Protein AF-W2X205-F1 (afdb_monomer_lite)

Radius of gyration: 30.43 Å; chains: 1; bounding box: 50×23×105 Å

Sequence (111 aa):
MQKIRSNQAQDGATRQNKSESSSKYERLKDATFPRAIMVLPHVLSLINTMLMSPEEAAIEAARTGQSRWLRDIIHRFEGCGIKEAFLIAAGSGQVVVVADLYTYIDPICEG

Secondary structure (DSSP, 8-state):
-----------------------SS---TTPPPPHHHHTHHHHHHHHHHHH--HHHHHHHHHHHT-HHHHHHHHHHTTTTTHHHHHHHHHHTT-HHHHHHHHHHHGGGS--

Structure (mmCIF, N/CA/C/O backbone):
data_AF-W2X205-F1
#
_entry.id   AF-W2X205-F1
#
loop_
_atom_site.group_PDB
_atom_site.id
_atom_site.type_symbol
_atom_site.label_atom_id
_atom_site.label_alt_id
_atom_site.label_comp_id
_atom_site.label_asym_id
_atom_site.label_entity_id
_atom_site.label_seq_id
_atom_site.pdbx_PDB_ins_code
_atom_site.Cartn_x
_atom_site.Cartn_y
_atom_site.Cartn_z
_atom_site.occupancy
_atom_site.B_iso_or_equiv
_atom_site.auth_seq_id
_atom_site.auth_comp_id
_atom_site.auth_asym_id
_atom_site.auth_atom_id
_atom_site.pdbx_PDB_model_num
ATOM 1 N N . MET A 1 1 ? 30.035 8.896 84.132 1.00 42.09 1 MET A N 1
ATOM 2 C CA . MET A 1 1 ? 30.595 8.869 82.764 1.00 42.09 1 MET A CA 1
ATOM 3 C C . MET A 1 1 ? 29.457 9.057 81.774 1.00 42.09 1 MET A C 1
ATOM 5 O O . MET A 1 1 ? 28.550 8.239 81.743 1.00 42.09 1 MET A O 1
ATOM 9 N N . GLN A 1 2 ? 29.468 10.178 81.051 1.00 44.28 2 GLN A N 1
ATOM 10 C CA . GLN A 1 2 ? 28.563 10.477 79.937 1.00 44.28 2 GLN A CA 1
ATOM 11 C C . GLN A 1 2 ? 28.893 9.594 78.726 1.00 44.28 2 GLN A C 1
ATOM 13 O O . GLN A 1 2 ? 30.067 9.341 78.456 1.00 44.28 2 GLN A O 1
ATOM 18 N N . LYS A 1 3 ? 27.880 9.229 77.934 1.00 47.34 3 LYS A N 1
ATOM 19 C CA . LYS A 1 3 ? 28.068 8.939 76.509 1.00 47.34 3 LYS A CA 1
ATOM 20 C C . LYS A 1 3 ? 26.919 9.571 75.722 1.00 47.34 3 LYS A C 1
ATOM 22 O O . LYS A 1 3 ? 25.754 9.277 75.955 1.00 47.34 3 LYS A O 1
ATOM 27 N N . ILE A 1 4 ? 27.297 10.510 74.863 1.00 49.28 4 ILE A N 1
ATOM 28 C CA . ILE A 1 4 ? 26.464 11.295 73.948 1.00 49.28 4 ILE A CA 1
ATOM 29 C C . ILE A 1 4 ? 26.621 10.686 72.545 1.00 49.28 4 ILE A C 1
ATOM 31 O O . ILE A 1 4 ? 27.691 10.148 72.250 1.00 49.28 4 ILE A O 1
ATOM 35 N N . ARG A 1 5 ? 25.616 10.937 71.690 1.00 39.56 5 ARG A N 1
ATOM 36 C CA . ARG A 1 5 ? 25.576 10.903 70.205 1.00 39.56 5 ARG A CA 1
ATOM 37 C C . ARG A 1 5 ? 24.939 9.647 69.612 1.00 39.56 5 ARG A C 1
ATOM 39 O O . ARG A 1 5 ? 25.206 8.557 70.087 1.00 39.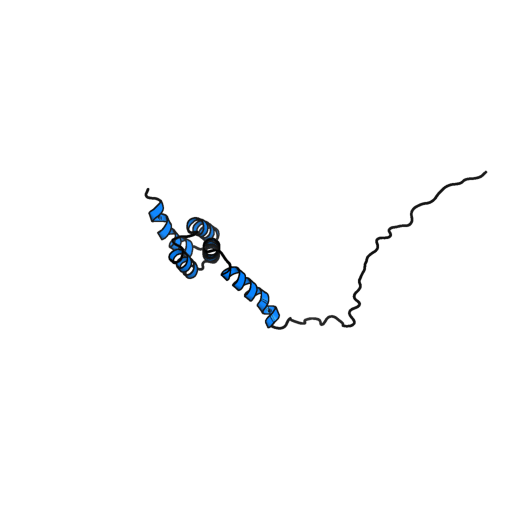56 5 ARG A O 1
ATOM 46 N N . SER A 1 6 ? 24.176 9.693 68.524 1.00 40.59 6 SER A N 1
ATOM 47 C CA . SER A 1 6 ? 23.508 10.751 67.751 1.00 40.59 6 SER A CA 1
ATOM 48 C C . SER A 1 6 ? 22.630 10.031 66.710 1.00 40.59 6 SER A C 1
ATOM 50 O O . SER A 1 6 ? 22.959 8.929 66.290 1.00 40.59 6 SER A O 1
ATOM 52 N N . ASN A 1 7 ? 21.549 10.704 66.330 1.00 37.03 7 ASN A N 1
ATOM 53 C CA . ASN A 1 7 ? 20.561 10.521 65.258 1.00 37.03 7 ASN A CA 1
ATOM 54 C C . ASN A 1 7 ? 20.877 9.701 63.979 1.00 37.03 7 ASN A C 1
ATOM 56 O O . ASN A 1 7 ? 22.012 9.632 63.523 1.00 37.03 7 ASN A O 1
ATOM 60 N N . GLN A 1 8 ? 19.750 9.383 63.311 1.00 44.62 8 GLN A N 1
ATOM 61 C CA . GLN A 1 8 ? 19.492 9.094 61.881 1.00 44.62 8 GLN A CA 1
ATOM 62 C C . GLN A 1 8 ? 19.415 7.600 61.515 1.00 44.62 8 GLN A C 1
ATOM 64 O O . GLN A 1 8 ? 20.194 6.802 62.006 1.00 44.62 8 GLN A O 1
ATOM 69 N N . ALA A 1 9 ? 18.481 7.133 60.683 1.00 37.66 9 ALA A N 1
ATOM 70 C CA . ALA A 1 9 ? 17.630 7.818 59.714 1.00 37.66 9 ALA A CA 1
ATOM 71 C C . ALA A 1 9 ? 16.229 7.187 59.711 1.00 37.66 9 ALA A C 1
ATOM 73 O O . ALA A 1 9 ? 16.094 5.966 59.671 1.00 37.66 9 ALA A O 1
ATOM 74 N N . GLN A 1 10 ? 15.192 8.027 59.770 1.00 45.72 10 GLN A N 1
ATOM 75 C CA . GLN A 1 10 ? 13.842 7.585 59.453 1.00 45.72 10 GLN A CA 1
ATOM 76 C C . GLN A 1 10 ? 13.751 7.314 57.955 1.00 45.72 10 GLN A C 1
ATOM 78 O O . GLN A 1 10 ? 14.206 8.096 57.120 1.00 45.72 10 GLN A O 1
ATOM 83 N N . ASP A 1 11 ? 13.193 6.142 57.713 1.00 40.91 11 ASP A N 1
ATOM 84 C CA . ASP A 1 11 ? 13.022 5.434 56.468 1.00 40.91 11 ASP A CA 1
ATOM 85 C C . ASP A 1 11 ? 12.142 6.194 55.462 1.00 40.91 11 ASP A C 1
ATOM 87 O O . ASP A 1 11 ? 11.396 7.116 55.802 1.00 40.91 11 ASP A O 1
ATOM 91 N N . GLY A 1 12 ? 12.288 5.795 54.203 1.00 43.53 12 GLY A N 1
ATOM 92 C CA . GLY A 1 12 ? 11.841 6.455 52.984 1.00 43.53 12 GLY A CA 1
ATOM 93 C C . GLY A 1 12 ? 10.457 7.096 53.031 1.00 43.53 12 GLY A C 1
ATOM 94 O O . GLY A 1 12 ? 9.427 6.430 52.977 1.00 43.53 12 GLY A O 1
ATOM 95 N N . ALA A 1 13 ? 10.431 8.424 52.938 1.00 44.84 13 ALA A N 1
ATOM 96 C CA . ALA A 1 13 ? 9.261 9.156 52.478 1.00 44.84 13 ALA A CA 1
ATOM 97 C C . ALA A 1 13 ? 9.225 9.161 50.939 1.00 44.84 13 ALA A C 1
ATOM 99 O O . ALA A 1 13 ? 9.381 10.201 50.297 1.00 44.84 13 ALA A O 1
ATOM 100 N N . THR A 1 14 ? 8.994 7.999 50.323 1.00 44.97 14 THR A N 1
ATOM 101 C CA . THR A 1 14 ? 8.465 7.972 48.957 1.00 44.97 14 THR A CA 1
ATOM 102 C C . THR A 1 14 ? 7.019 8.442 49.049 1.00 44.97 14 THR A C 1
ATOM 104 O O . THR A 1 14 ? 6.123 7.673 49.389 1.00 44.97 14 THR A O 1
ATOM 107 N N . ARG A 1 15 ? 6.782 9.732 48.783 1.00 56.69 15 ARG A N 1
ATOM 108 C CA . ARG A 1 15 ? 5.437 10.268 48.550 1.00 56.69 15 ARG A CA 1
ATOM 109 C C . ARG A 1 15 ? 4.880 9.605 47.295 1.00 56.69 15 ARG A C 1
ATOM 111 O O . ARG A 1 15 ? 5.015 10.116 46.187 1.00 56.69 15 ARG A O 1
ATOM 118 N N . GLN A 1 16 ? 4.281 8.434 47.471 1.00 49.97 16 GLN A N 1
ATOM 119 C CA . GLN A 1 16 ? 3.368 7.879 46.495 1.00 49.97 16 GLN A CA 1
ATOM 120 C C . GLN A 1 16 ? 2.174 8.829 46.447 1.00 49.97 16 GLN A C 1
ATOM 122 O O . GLN A 1 16 ? 1.295 8.787 47.305 1.00 49.97 16 GLN A O 1
ATOM 127 N N . ASN A 1 17 ? 2.149 9.701 45.439 1.00 53.69 17 ASN A N 1
ATOM 128 C CA . ASN A 1 17 ? 0.918 10.332 44.983 1.00 53.69 17 ASN A CA 1
ATOM 129 C C . ASN A 1 17 ? 0.044 9.228 44.380 1.00 53.69 17 ASN A C 1
ATOM 131 O O . ASN A 1 17 ? -0.078 9.082 43.167 1.00 53.69 17 ASN A O 1
ATOM 135 N N . LYS A 1 18 ? -0.526 8.399 45.253 1.00 51.91 18 LYS A N 1
ATOM 136 C CA . LYS A 1 18 ? -1.588 7.474 44.918 1.00 51.91 18 LYS A CA 1
ATOM 137 C C . LYS A 1 18 ? -2.844 8.326 44.825 1.00 51.91 18 LYS A C 1
ATOM 139 O O . LYS A 1 18 ? -3.600 8.449 45.782 1.00 51.91 18 LYS A O 1
ATOM 144 N N . SER A 1 19 ? -3.055 8.958 43.674 1.00 59.22 19 SER A N 1
ATOM 145 C CA . SER A 1 19 ? -4.399 9.377 43.297 1.00 59.22 19 SER A CA 1
ATOM 146 C C . SER A 1 19 ? -5.184 8.102 43.001 1.00 59.22 19 SER A C 1
ATOM 148 O O . SER A 1 19 ? -5.405 7.734 41.849 1.00 59.22 19 SER A O 1
ATOM 150 N N . GLU A 1 20 ? -5.546 7.381 44.060 1.00 59.03 20 GLU A N 1
ATOM 151 C CA . GLU A 1 20 ? -6.683 6.481 44.047 1.00 59.03 20 GLU A CA 1
ATOM 152 C C . GLU A 1 20 ? -7.892 7.355 43.728 1.00 59.03 20 GLU A C 1
ATOM 154 O O . GLU A 1 20 ? -8.560 7.899 44.606 1.00 59.03 20 GLU A O 1
ATOM 159 N N . SER A 1 21 ? -8.166 7.534 42.435 1.00 63.25 21 SER A N 1
ATOM 160 C CA . SER A 1 21 ? -9.514 7.846 42.005 1.00 63.25 21 SER A CA 1
ATOM 161 C C . SER A 1 21 ? -10.348 6.642 42.430 1.00 63.25 21 SER A C 1
ATOM 163 O O . SER A 1 21 ? -10.426 5.645 41.710 1.00 63.25 21 SER A O 1
ATOM 165 N N . SER A 1 22 ? -10.886 6.695 43.649 1.00 63.31 22 SER A N 1
ATOM 166 C CA . SER A 1 22 ? -11.949 5.810 44.099 1.00 63.31 22 SER A CA 1
ATOM 167 C C . SER A 1 22 ? -13.114 6.056 43.152 1.00 63.31 22 SER A C 1
ATOM 169 O O . SER A 1 22 ? -13.904 6.988 43.313 1.00 63.31 22 SER A O 1
ATOM 171 N N . SER A 1 23 ? -13.123 5.313 42.047 1.00 67.62 23 SER A N 1
ATOM 172 C CA . SER A 1 23 ? -14.217 5.352 41.100 1.00 67.62 23 SER A CA 1
ATOM 173 C C . SER A 1 23 ? -15.442 4.894 41.870 1.00 67.62 23 SER A C 1
ATOM 175 O O . SER A 1 23 ? -15.505 3.751 42.314 1.00 67.62 23 SER A O 1
ATOM 177 N N . LYS A 1 24 ? -16.425 5.787 42.018 1.00 78.88 24 LYS A N 1
ATOM 178 C CA . LYS A 1 24 ? -17.734 5.489 42.620 1.00 78.88 24 LYS A CA 1
ATOM 179 C C . LYS A 1 24 ? -18.448 4.319 41.922 1.00 78.88 24 LYS A C 1
ATOM 181 O O . LYS A 1 24 ? -19.404 3.770 42.458 1.00 78.88 24 LYS A O 1
ATOM 186 N N . TYR A 1 25 ? -17.989 3.960 40.727 1.00 73.88 25 TYR A N 1
ATOM 187 C CA . TYR A 1 25 ? -18.555 2.922 39.890 1.00 73.88 25 TYR A CA 1
ATOM 188 C C . TYR A 1 25 ? -17.572 1.767 39.742 1.00 73.88 25 TYR A C 1
ATOM 190 O O . TYR A 1 25 ? -16.397 1.965 39.412 1.00 73.88 25 TYR A O 1
ATOM 198 N N . GLU A 1 26 ? -18.077 0.557 39.961 1.00 81.06 26 GLU A N 1
ATOM 199 C CA . GLU A 1 26 ? -17.359 -0.661 39.621 1.00 81.06 26 GLU A CA 1
ATOM 200 C C . GLU A 1 26 ? -17.143 -0.706 38.102 1.00 81.06 26 GLU A C 1
ATOM 202 O O . GLU A 1 26 ? -18.014 -0.319 37.318 1.00 81.06 26 GLU A O 1
ATOM 207 N N . ARG A 1 27 ? -15.950 -1.128 37.667 1.00 79.94 27 ARG A N 1
ATOM 208 C CA . ARG A 1 27 ? -15.654 -1.249 36.236 1.00 79.94 27 ARG A CA 1
ATOM 209 C C . ARG A 1 27 ? -16.576 -2.308 35.647 1.00 79.94 27 ARG A C 1
ATOM 211 O O . ARG A 1 27 ? -16.530 -3.460 36.072 1.00 79.94 27 ARG A O 1
ATOM 218 N N . LEU A 1 28 ? -17.363 -1.919 34.648 1.00 82.19 28 LEU A N 1
ATOM 219 C CA . LEU A 1 28 ? -18.201 -2.853 33.910 1.00 82.19 28 LEU A CA 1
ATOM 220 C C . LEU A 1 28 ? -17.296 -3.869 33.201 1.00 82.19 28 LEU A C 1
ATOM 222 O O . LEU A 1 28 ? -16.545 -3.513 32.289 1.00 82.19 28 LEU A O 1
ATOM 226 N N . LYS A 1 29 ? -17.316 -5.113 33.684 1.00 86.38 29 LYS A N 1
ATOM 227 C CA . LYS A 1 29 ? -16.557 -6.221 33.099 1.00 86.38 29 LYS A CA 1
ATOM 228 C C . LYS A 1 29 ? -17.173 -6.571 31.743 1.00 86.38 29 LYS A C 1
ATOM 230 O O . LYS A 1 29 ? -18.383 -6.459 31.573 1.00 86.38 29 LYS A O 1
ATOM 235 N N . ASP A 1 30 ? -16.325 -6.913 30.778 1.00 84.50 30 ASP A N 1
ATOM 236 C CA . ASP A 1 30 ? -16.715 -7.353 29.427 1.00 84.50 30 ASP A CA 1
ATOM 237 C C . ASP A 1 30 ? -17.473 -6.320 28.568 1.00 84.50 30 ASP A C 1
ATOM 239 O O . ASP A 1 30 ? -18.032 -6.652 27.523 1.00 84.50 30 ASP A O 1
ATOM 243 N N . ALA A 1 31 ? -17.457 -5.040 28.955 1.00 84.94 31 ALA A N 1
ATOM 244 C CA . ALA A 1 31 ? -18.019 -3.970 28.140 1.00 84.94 31 ALA A CA 1
ATOM 245 C C . ALA A 1 31 ? -17.177 -3.733 26.878 1.00 84.94 31 ALA A C 1
ATOM 247 O O . ALA A 1 31 ? -16.003 -3.363 26.953 1.00 84.94 31 ALA A O 1
ATOM 248 N N . THR A 1 32 ? -17.793 -3.878 25.707 1.00 86.88 32 THR A N 1
ATOM 249 C CA . THR A 1 32 ? -17.199 -3.454 24.437 1.00 86.88 32 THR A CA 1
ATOM 250 C C . THR A 1 32 ? -17.494 -1.985 24.177 1.00 86.88 32 THR A C 1
ATOM 252 O O . THR A 1 32 ? -18.586 -1.494 24.472 1.00 86.88 32 THR A O 1
ATOM 255 N N . PHE A 1 33 ? -16.550 -1.283 23.555 1.00 89.06 33 PHE A N 1
ATOM 256 C CA . PHE A 1 33 ? -16.823 0.058 23.060 1.00 89.06 33 PHE A CA 1
ATOM 257 C C . PHE A 1 33 ? -17.956 0.046 22.020 1.00 89.06 33 PHE A C 1
ATOM 259 O O . PHE A 1 33 ? -18.102 -0.925 21.275 1.00 89.06 33 PHE A O 1
ATOM 266 N N . PRO A 1 34 ? -18.736 1.135 21.906 1.00 93.50 34 PRO A N 1
ATOM 267 C CA . PRO A 1 34 ? -19.644 1.320 20.786 1.00 93.50 34 PRO A CA 1
ATOM 268 C C . PRO A 1 34 ? -18.926 1.124 19.448 1.00 93.50 34 PRO A C 1
ATOM 270 O O . PRO A 1 34 ? -17.770 1.524 19.283 1.00 93.50 34 PRO A O 1
ATOM 273 N N . ARG A 1 35 ? -19.637 0.579 18.456 1.00 92.00 35 ARG A N 1
ATOM 274 C CA . ARG A 1 35 ? -19.085 0.277 17.124 1.00 92.00 35 ARG A CA 1
ATOM 275 C C . ARG A 1 35 ? -18.359 1.466 16.477 1.00 92.00 35 ARG A C 1
ATOM 277 O O . ARG A 1 35 ? -17.340 1.272 15.824 1.00 92.00 35 ARG A O 1
ATOM 284 N N . ALA A 1 36 ? -18.852 2.687 16.696 1.00 93.06 36 ALA A N 1
ATOM 285 C CA . ALA A 1 36 ? -18.239 3.919 16.194 1.00 93.06 36 ALA A CA 1
ATOM 286 C C . ALA A 1 36 ? -16.819 4.164 16.738 1.00 93.06 36 ALA A C 1
ATOM 288 O O . ALA A 1 36 ? -15.980 4.709 16.034 1.00 93.06 36 ALA A O 1
ATOM 289 N N . ILE A 1 37 ? -16.528 3.733 17.966 1.00 93.88 37 ILE A N 1
ATOM 290 C CA . ILE A 1 37 ? -15.184 3.816 18.548 1.00 93.88 37 ILE A CA 1
ATOM 291 C C . ILE A 1 37 ? -14.326 2.654 18.044 1.00 93.88 37 ILE A C 1
ATOM 293 O O . ILE A 1 37 ? -13.164 2.850 17.701 1.00 93.88 37 ILE A O 1
ATOM 297 N N . MET A 1 38 ? -14.907 1.456 17.924 1.00 93.62 38 MET A N 1
ATOM 298 C CA . MET A 1 38 ? -14.191 0.282 17.413 1.00 93.62 38 MET A CA 1
ATOM 299 C C . MET A 1 38 ? -13.703 0.447 15.966 1.00 93.62 38 MET A C 1
ATOM 301 O O . MET A 1 38 ? -12.709 -0.169 15.600 1.00 93.62 38 MET A O 1
ATOM 305 N N . VAL A 1 39 ? -14.371 1.266 15.143 1.00 94.50 39 VAL A N 1
ATOM 306 C CA . VAL A 1 39 ? -13.966 1.507 13.746 1.00 94.50 39 VAL A CA 1
ATOM 307 C C . VAL A 1 39 ? -12.865 2.565 13.596 1.00 94.50 39 VAL A C 1
ATOM 309 O O . VAL A 1 39 ? -12.251 2.650 12.533 1.00 94.50 39 VAL A O 1
ATOM 312 N N . LEU A 1 40 ? -12.563 3.349 14.641 1.00 94.44 40 LEU A N 1
ATOM 313 C CA . LEU A 1 40 ? -11.563 4.425 14.574 1.00 94.44 40 LEU A CA 1
ATOM 314 C C . LEU A 1 40 ? -10.193 3.981 14.028 1.00 94.44 40 LEU A C 1
ATOM 316 O O . LEU A 1 40 ? -9.657 4.710 13.194 1.00 94.44 40 LEU A O 1
ATOM 320 N N . PRO A 1 41 ? -9.629 2.809 14.388 1.00 92.50 41 PRO A N 1
ATOM 321 C CA . PRO A 1 41 ? -8.356 2.359 13.821 1.00 92.50 41 PRO A CA 1
ATOM 322 C C . PRO A 1 41 ? -8.391 2.217 12.294 1.00 92.50 41 PRO A C 1
ATOM 324 O O . PRO A 1 41 ? -7.432 2.579 11.618 1.00 92.50 41 PRO A O 1
ATOM 327 N N . HIS A 1 42 ? -9.512 1.752 11.735 1.00 91.88 42 HIS A N 1
ATOM 328 C CA . HIS A 1 42 ? -9.680 1.632 10.286 1.00 91.88 42 HIS A CA 1
ATOM 329 C C . HIS A 1 42 ? -9.759 3.003 9.611 1.00 91.88 42 HIS A C 1
ATOM 331 O O . HIS A 1 42 ? -9.150 3.207 8.564 1.00 91.88 42 HIS A O 1
ATOM 337 N N . VAL A 1 43 ? -10.470 3.956 10.223 1.00 91.94 43 VAL A N 1
ATOM 338 C CA . VAL A 1 43 ? -10.569 5.332 9.712 1.00 91.94 43 VAL A CA 1
ATOM 339 C C . VAL A 1 43 ? -9.200 6.007 9.718 1.00 91.94 43 VAL A C 1
ATOM 341 O O . VAL A 1 43 ? -8.815 6.614 8.724 1.00 91.94 43 VAL A O 1
ATOM 344 N N . LEU A 1 44 ? -8.442 5.859 10.805 1.00 93.62 44 LEU A N 1
ATOM 345 C CA . LEU A 1 44 ? -7.088 6.402 10.901 1.00 93.62 44 LEU A CA 1
ATOM 346 C C . LEU A 1 44 ? -6.146 5.763 9.874 1.00 93.62 44 LEU A C 1
ATOM 348 O O . LEU A 1 44 ? -5.378 6.477 9.238 1.00 93.62 44 LEU A O 1
ATOM 352 N N . SER A 1 45 ? -6.247 4.449 9.650 1.00 89.44 45 SER A N 1
ATOM 353 C CA . SER A 1 45 ? -5.489 3.777 8.589 1.00 89.44 45 SER A CA 1
ATOM 354 C C . SER A 1 45 ? -5.808 4.358 7.213 1.00 89.44 45 SER A C 1
ATOM 356 O O . SER A 1 45 ? -4.890 4.606 6.439 1.00 89.44 45 SER A O 1
ATOM 358 N N . LEU A 1 46 ? -7.087 4.603 6.914 1.00 88.56 46 LEU A N 1
ATOM 359 C CA . LEU A 1 46 ? -7.497 5.177 5.635 1.00 88.56 46 LEU A CA 1
ATOM 360 C C . LEU A 1 46 ? -6.975 6.606 5.465 1.00 88.56 46 LEU A C 1
ATOM 362 O O . LEU A 1 46 ? -6.469 6.942 4.400 1.00 88.56 46 LEU A O 1
ATOM 366 N N . ILE A 1 47 ? -7.064 7.433 6.510 1.00 92.06 47 ILE A N 1
ATOM 367 C CA . ILE A 1 47 ? -6.510 8.793 6.492 1.00 92.06 47 ILE A CA 1
ATOM 368 C C . ILE A 1 47 ? -5.008 8.740 6.211 1.00 92.06 47 ILE A C 1
ATOM 370 O O . ILE A 1 47 ? -4.542 9.452 5.329 1.00 92.06 47 ILE A O 1
ATOM 374 N N . ASN A 1 48 ? -4.267 7.861 6.889 1.00 89.75 48 ASN A N 1
ATOM 375 C CA . ASN A 1 48 ? -2.833 7.707 6.657 1.00 89.75 48 ASN A CA 1
ATOM 376 C C . ASN A 1 48 ? -2.529 7.307 5.207 1.00 89.75 4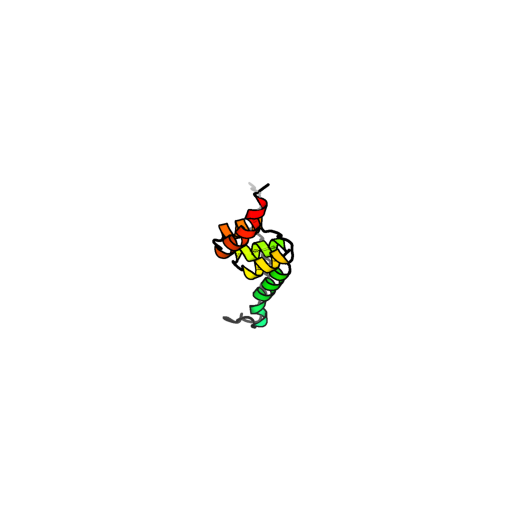8 ASN A C 1
ATOM 378 O O . ASN A 1 48 ? -1.659 7.911 4.594 1.00 89.75 48 ASN A O 1
ATOM 382 N N . THR A 1 49 ? -3.272 6.356 4.630 1.00 87.12 49 THR A N 1
ATOM 383 C CA . THR A 1 49 ? -3.113 5.975 3.215 1.00 87.12 49 THR A CA 1
ATOM 384 C C . THR A 1 49 ? -3.399 7.139 2.264 1.00 87.12 49 THR A C 1
ATOM 386 O O . THR A 1 49 ? -2.695 7.312 1.277 1.00 87.12 49 THR A O 1
ATOM 389 N N . MET A 1 50 ? -4.409 7.961 2.558 1.00 84.12 50 MET A N 1
ATOM 390 C CA . MET A 1 50 ? -4.778 9.116 1.729 1.00 84.12 50 MET A CA 1
ATOM 391 C C . MET A 1 50 ? -3.799 10.294 1.848 1.00 84.12 50 MET A C 1
ATOM 393 O O . MET A 1 50 ? -3.822 11.181 0.998 1.00 84.12 50 MET A O 1
ATOM 397 N N . LEU A 1 51 ? -2.976 10.325 2.899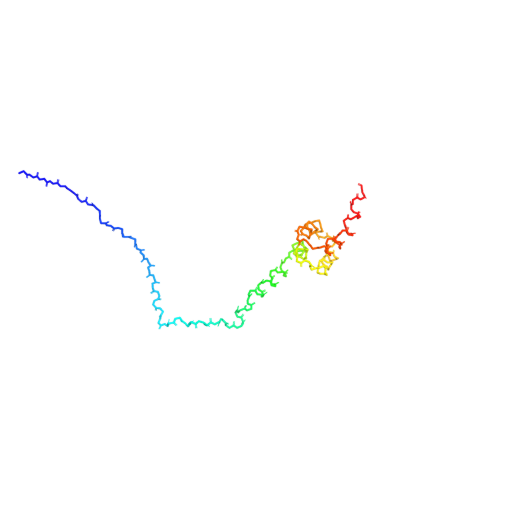 1.00 93.44 51 LEU A N 1
ATOM 398 C CA . LEU A 1 51 ? -1.970 11.362 3.138 1.00 93.44 51 LEU A CA 1
ATOM 399 C C . LEU A 1 51 ? -0.576 10.998 2.610 1.00 93.44 51 LEU A C 1
ATOM 401 O O . LEU A 1 51 ? 0.306 11.852 2.652 1.00 93.44 51 LEU A O 1
ATOM 405 N N . MET A 1 52 ? -0.375 9.767 2.131 1.00 94.62 52 MET A N 1
ATOM 406 C CA . MET A 1 52 ? 0.902 9.327 1.563 1.00 94.62 52 MET A CA 1
ATOM 407 C C . MET A 1 52 ? 1.317 10.205 0.381 1.00 94.62 52 MET A C 1
ATOM 409 O O . MET A 1 52 ? 0.487 10.558 -0.466 1.00 94.62 52 MET A O 1
ATOM 413 N N . SER A 1 53 ? 2.615 10.502 0.282 1.00 94.31 53 SER A N 1
ATOM 414 C CA . SER A 1 53 ? 3.178 11.010 -0.971 1.00 94.31 53 SER A CA 1
ATOM 415 C C . SER A 1 53 ? 3.010 9.964 -2.087 1.00 94.31 53 SER A C 1
ATOM 417 O O . SER A 1 53 ? 2.830 8.776 -1.801 1.00 94.31 53 SER A O 1
ATOM 419 N N . PRO A 1 54 ? 3.075 10.353 -3.372 1.00 93.69 54 PRO A N 1
ATOM 420 C CA . PRO A 1 54 ? 3.053 9.390 -4.472 1.00 93.69 54 PRO A CA 1
ATOM 421 C C . PRO A 1 54 ? 4.105 8.277 -4.331 1.00 93.69 54 PRO A C 1
ATOM 423 O O . PRO A 1 54 ? 3.795 7.111 -4.577 1.00 93.69 54 PRO A O 1
ATOM 426 N N . GLU A 1 55 ? 5.315 8.612 -3.873 1.00 94.25 55 GLU A N 1
ATOM 427 C CA . GLU A 1 55 ? 6.401 7.657 -3.624 1.00 94.25 55 GLU A CA 1
ATOM 428 C C . GLU A 1 55 ? 6.033 6.674 -2.507 1.00 94.25 55 GLU A C 1
ATOM 430 O O . GLU A 1 55 ? 6.152 5.461 -2.679 1.00 94.25 55 GLU A O 1
ATOM 435 N N . GLU A 1 56 ? 5.559 7.188 -1.368 1.00 95.06 56 GLU A N 1
ATOM 436 C CA . GLU A 1 56 ? 5.138 6.370 -0.226 1.00 95.06 56 GLU A CA 1
ATOM 437 C C . GLU A 1 56 ? 3.976 5.449 -0.605 1.00 95.06 56 GLU A C 1
ATOM 439 O O . GLU A 1 56 ? 3.974 4.267 -0.260 1.00 95.06 56 GLU A O 1
ATOM 444 N N . ALA A 1 57 ? 3.017 5.967 -1.373 1.00 94.88 57 ALA A N 1
ATOM 445 C CA . ALA A 1 57 ? 1.887 5.207 -1.878 1.00 94.88 57 ALA A CA 1
ATOM 446 C C . ALA A 1 57 ? 2.340 4.090 -2.831 1.00 94.88 57 ALA A C 1
ATOM 448 O O . ALA A 1 57 ? 1.823 2.975 -2.753 1.00 94.88 57 ALA A O 1
ATOM 449 N N . ALA A 1 58 ? 3.323 4.348 -3.703 1.00 95.50 58 ALA A N 1
ATOM 450 C CA . ALA A 1 58 ? 3.877 3.332 -4.598 1.00 95.50 58 ALA A CA 1
ATOM 451 C C . ALA A 1 58 ? 4.579 2.217 -3.808 1.00 95.50 58 ALA A C 1
ATOM 453 O O . ALA A 1 58 ? 4.353 1.032 -4.064 1.00 95.50 58 ALA A O 1
ATOM 454 N N . ILE A 1 59 ? 5.379 2.587 -2.805 1.00 95.81 59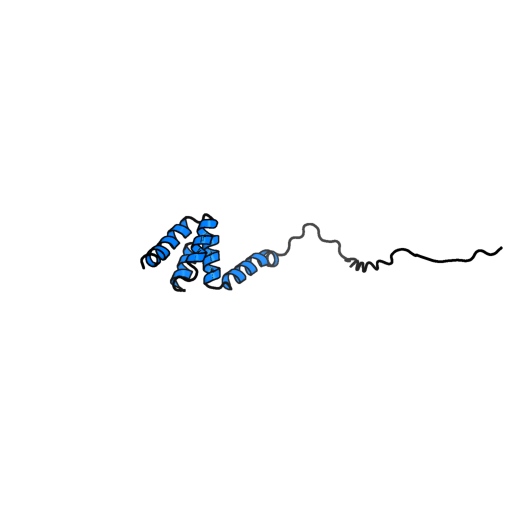 ILE A N 1
ATOM 455 C CA . ILE A 1 59 ? 6.050 1.640 -1.908 1.00 95.81 59 ILE A CA 1
ATOM 456 C C . ILE A 1 59 ? 5.021 0.800 -1.143 1.00 95.81 59 ILE A C 1
ATOM 458 O O . ILE A 1 59 ? 5.153 -0.422 -1.064 1.00 95.81 59 ILE A O 1
ATOM 462 N N . GLU A 1 60 ? 3.969 1.423 -0.615 1.00 95.56 60 GLU A N 1
ATOM 463 C CA . GLU A 1 60 ? 2.917 0.727 0.123 1.00 95.56 60 GLU A CA 1
ATOM 464 C C . GLU A 1 60 ? 2.124 -0.236 -0.763 1.00 95.56 60 GLU A C 1
ATOM 466 O O . GLU A 1 60 ? 1.877 -1.388 -0.385 1.00 95.56 60 GLU A O 1
ATOM 471 N N . ALA A 1 61 ? 1.745 0.209 -1.962 1.00 95.56 61 ALA A N 1
ATOM 472 C CA . ALA A 1 61 ? 1.060 -0.618 -2.945 1.00 95.56 61 ALA A CA 1
ATOM 473 C C . ALA A 1 61 ? 1.912 -1.836 -3.317 1.00 95.56 61 ALA A C 1
ATOM 475 O O . ALA A 1 61 ? 1.403 -2.957 -3.388 1.00 95.56 61 ALA A O 1
ATOM 476 N N . ALA A 1 62 ? 3.218 -1.626 -3.483 1.00 97.06 62 ALA A N 1
ATOM 477 C CA . ALA A 1 62 ? 4.163 -2.683 -3.782 1.00 97.06 62 ALA A CA 1
ATOM 478 C C . ALA A 1 62 ? 4.340 -3.672 -2.630 1.00 97.06 62 ALA A C 1
ATOM 480 O O . ALA A 1 62 ? 4.268 -4.878 -2.850 1.00 97.06 62 ALA A O 1
ATOM 481 N N . ARG A 1 63 ? 4.478 -3.180 -1.397 1.00 96.81 63 ARG A N 1
ATOM 482 C CA . ARG A 1 63 ? 4.574 -3.990 -0.174 1.00 96.81 63 ARG A CA 1
ATOM 483 C C . ARG A 1 63 ? 3.349 -4.880 0.030 1.00 96.81 63 ARG A C 1
ATOM 485 O O . ARG A 1 63 ? 3.467 -6.047 0.404 1.00 96.81 63 ARG A O 1
ATOM 492 N N . THR A 1 64 ? 2.166 -4.330 -0.234 1.00 95.50 64 THR A N 1
ATOM 493 C CA . THR A 1 64 ? 0.874 -5.000 -0.013 1.00 95.50 64 THR A CA 1
ATOM 494 C C . THR A 1 64 ? 0.368 -5.800 -1.216 1.00 95.50 64 THR A C 1
ATOM 496 O O . THR A 1 64 ? -0.667 -6.455 -1.110 1.00 95.50 64 THR A O 1
ATOM 499 N N . GLY A 1 65 ? 1.078 -5.787 -2.349 1.00 96.25 65 GLY A N 1
ATOM 500 C CA . GLY A 1 65 ? 0.694 -6.542 -3.547 1.00 96.25 65 GLY A CA 1
ATOM 501 C C . GLY A 1 65 ? -0.472 -5.933 -4.339 1.00 96.25 65 GLY A C 1
ATOM 502 O O . GLY A 1 65 ? -1.068 -6.599 -5.186 1.00 96.25 65 GLY A O 1
ATOM 503 N N . GLN A 1 66 ? -0.825 -4.671 -4.087 1.00 95.75 66 GLN A N 1
ATOM 504 C CA . GLN A 1 66 ? -1.955 -3.987 -4.722 1.00 95.75 66 GLN A CA 1
ATOM 505 C C . GLN A 1 66 ? -1.588 -3.470 -6.123 1.00 95.75 66 GLN A C 1
ATOM 507 O O . GLN A 1 66 ? -1.500 -2.266 -6.364 1.00 95.75 66 GLN A O 1
ATOM 512 N N . SER A 1 67 ? -1.403 -4.387 -7.077 1.00 94.62 67 SER A N 1
ATOM 513 C CA . SER A 1 67 ? -0.897 -4.081 -8.428 1.00 94.62 67 SER A CA 1
ATOM 514 C C . SER A 1 67 ? -1.709 -3.026 -9.186 1.00 94.62 67 SER A C 1
ATOM 516 O O . SER A 1 67 ? -1.143 -2.154 -9.839 1.00 94.62 67 SER A O 1
ATOM 518 N N . ARG A 1 68 ? -3.044 -3.049 -9.072 1.00 95.31 68 ARG A N 1
ATOM 519 C CA . ARG A 1 68 ? -3.904 -2.039 -9.710 1.00 95.31 68 ARG A CA 1
ATOM 520 C C . ARG A 1 68 ? -3.636 -0.639 -9.163 1.00 95.31 68 ARG A C 1
ATOM 522 O O . ARG A 1 68 ? -3.472 0.286 -9.948 1.00 95.31 68 ARG A O 1
ATOM 529 N N . TRP A 1 69 ? -3.565 -0.510 -7.840 1.00 94.25 69 TRP A N 1
ATOM 530 C CA . TRP A 1 69 ? -3.295 0.767 -7.186 1.00 94.25 69 TRP A CA 1
ATOM 531 C C . TRP A 1 69 ? -1.908 1.295 -7.565 1.00 94.25 69 TRP A C 1
ATOM 533 O O . TRP A 1 69 ? -1.773 2.460 -7.925 1.00 94.25 69 TRP A O 1
ATOM 543 N N . LEU A 1 70 ? -0.905 0.415 -7.596 1.00 94.75 70 LEU A N 1
ATOM 544 C CA . LEU A 1 70 ? 0.445 0.762 -8.029 1.00 94.75 70 LEU A CA 1
ATOM 545 C C . LEU A 1 70 ? 0.486 1.275 -9.475 1.00 94.75 70 LEU A C 1
ATOM 547 O O . LEU A 1 70 ? 1.108 2.302 -9.740 1.00 94.75 70 LEU A O 1
ATOM 551 N N . ARG A 1 71 ? -0.202 0.603 -10.409 1.00 92.75 71 ARG A N 1
ATOM 552 C CA . ARG A 1 71 ? -0.293 1.075 -11.799 1.00 92.75 71 ARG A CA 1
ATOM 553 C C . ARG A 1 71 ? -0.946 2.450 -11.875 1.00 92.75 71 ARG A C 1
ATOM 555 O O . ARG A 1 71 ? -0.426 3.306 -12.583 1.00 92.75 71 ARG A O 1
ATOM 562 N N . ASP A 1 72 ? -2.028 2.682 -11.135 1.00 93.19 72 ASP A N 1
ATOM 563 C CA . ASP A 1 72 ? -2.705 3.982 -11.120 1.00 93.19 72 ASP A CA 1
ATOM 564 C C . ASP A 1 72 ? -1.772 5.107 -10.629 1.00 93.19 72 ASP A C 1
ATOM 566 O O . ASP A 1 72 ? -1.799 6.207 -11.183 1.00 93.19 72 ASP A O 1
ATOM 570 N N . ILE A 1 73 ? -0.917 4.834 -9.635 1.00 93.12 73 ILE A N 1
ATOM 571 C CA . ILE A 1 73 ? 0.096 5.784 -9.147 1.00 93.12 73 ILE A CA 1
ATOM 572 C C . ILE A 1 73 ? 1.158 6.041 -10.221 1.00 93.12 73 ILE A C 1
ATOM 574 O O . ILE A 1 73 ? 1.395 7.193 -10.577 1.00 93.12 73 ILE A O 1
ATOM 578 N N . ILE A 1 74 ? 1.754 4.986 -10.783 1.00 91.19 74 ILE A N 1
ATOM 579 C CA . ILE A 1 74 ? 2.822 5.090 -11.791 1.00 91.19 74 ILE A CA 1
ATOM 580 C C . ILE A 1 74 ? 2.368 5.887 -13.016 1.00 91.19 74 ILE A C 1
ATOM 582 O O . ILE A 1 74 ? 3.118 6.728 -13.506 1.00 91.19 74 ILE A O 1
ATOM 586 N N . HIS A 1 75 ? 1.139 5.658 -13.486 1.00 90.25 75 HIS A N 1
ATOM 587 C CA . HIS A 1 75 ? 0.589 6.381 -14.634 1.00 90.25 75 HIS A CA 1
ATOM 588 C C . HIS A 1 75 ? 0.277 7.845 -14.309 1.00 90.25 75 HIS A C 1
ATOM 590 O O . HIS A 1 75 ? 0.444 8.705 -15.168 1.00 90.25 75 HIS A O 1
ATOM 596 N N . ARG A 1 76 ? -0.189 8.146 -13.089 1.00 92.81 76 ARG A N 1
ATOM 597 C CA . ARG A 1 76 ? -0.507 9.525 -12.677 1.00 92.81 76 ARG A CA 1
ATOM 598 C C . ARG A 1 76 ? 0.726 10.368 -12.372 1.00 92.81 76 ARG A C 1
ATOM 600 O O . ARG A 1 76 ? 0.665 11.578 -12.558 1.00 92.81 76 ARG A O 1
ATOM 607 N N . PHE A 1 77 ? 1.797 9.749 -11.884 1.00 90.31 77 PHE A N 1
ATOM 608 C CA . PHE A 1 77 ? 2.987 10.431 -11.371 1.00 90.31 77 PHE A CA 1
ATOM 609 C C . PHE A 1 77 ? 4.271 10.002 -12.107 1.00 90.31 77 PHE A C 1
ATOM 611 O O . PHE A 1 77 ? 5.320 9.875 -11.485 1.00 90.31 77 PHE A O 1
ATOM 618 N N . GLU A 1 78 ? 4.178 9.746 -13.417 1.00 85.19 78 GLU A N 1
ATOM 619 C CA . GLU A 1 78 ? 5.307 9.511 -14.343 1.00 85.19 78 GLU A CA 1
ATOM 620 C C . GLU A 1 78 ? 6.418 8.589 -13.799 1.00 85.19 78 GLU A C 1
ATOM 622 O O . GLU A 1 78 ? 7.599 8.928 -13.783 1.00 85.19 78 GLU A O 1
ATOM 627 N N . GLY A 1 79 ? 6.050 7.396 -13.330 1.00 78.56 79 GLY A N 1
ATOM 628 C CA . GLY A 1 79 ? 7.037 6.406 -12.879 1.00 78.56 79 GLY A CA 1
ATOM 629 C C . GLY A 1 79 ? 7.724 6.710 -11.545 1.00 78.56 79 GLY A C 1
ATOM 630 O O . GLY A 1 79 ? 8.757 6.118 -11.217 1.00 78.56 79 GLY A O 1
ATOM 631 N N . CYS A 1 80 ? 7.130 7.593 -10.747 1.00 85.25 80 CYS A N 1
ATOM 632 C CA . CYS A 1 80 ? 7.494 7.842 -9.360 1.00 85.25 80 CYS A CA 1
ATOM 633 C C . CYS A 1 80 ? 7.69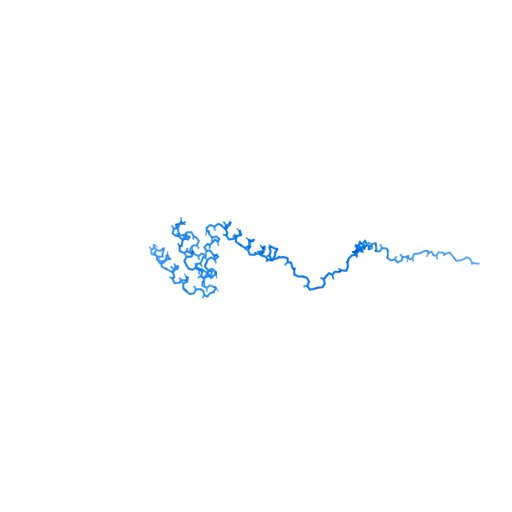2 6.536 -8.558 1.00 85.25 80 CYS A C 1
ATOM 635 O O . CYS A 1 80 ? 6.871 5.617 -8.599 1.00 85.25 80 CYS A O 1
ATOM 637 N N . GLY A 1 81 ? 8.807 6.453 -7.823 1.00 87.88 81 GLY A N 1
ATOM 638 C CA . GLY A 1 81 ? 9.056 5.394 -6.840 1.00 87.88 81 GLY A CA 1
ATOM 639 C C . GLY A 1 81 ? 9.290 3.981 -7.393 1.00 87.88 81 GLY A C 1
ATOM 640 O O . GLY A 1 81 ? 9.456 3.067 -6.590 1.00 87.88 81 GLY A O 1
ATOM 641 N N . ILE A 1 82 ? 9.354 3.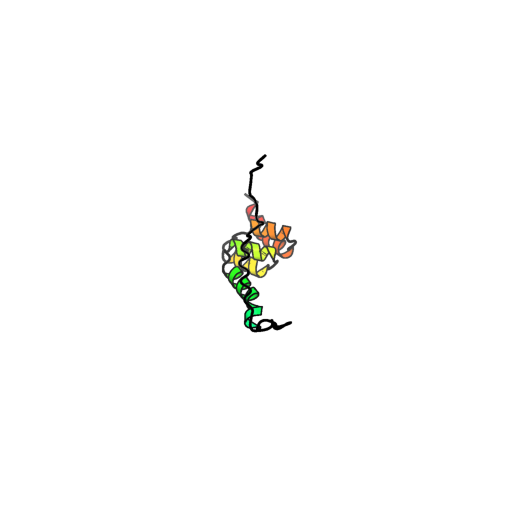772 -8.718 1.00 92.31 82 ILE A N 1
ATOM 642 C CA . ILE A 1 82 ? 9.429 2.431 -9.344 1.00 92.31 82 ILE A CA 1
ATOM 643 C C . ILE A 1 82 ? 10.564 1.566 -8.781 1.00 92.31 82 ILE A C 1
ATOM 645 O O . ILE A 1 82 ? 10.346 0.394 -8.478 1.00 92.31 82 ILE A O 1
ATOM 649 N N . LYS A 1 83 ? 11.773 2.123 -8.629 1.00 91.94 83 LYS A N 1
ATOM 650 C CA . LYS A 1 83 ? 12.947 1.361 -8.163 1.00 91.94 83 LYS A CA 1
ATOM 651 C C . LYS A 1 83 ? 12.756 0.838 -6.739 1.00 91.94 83 LYS A C 1
ATOM 653 O O . LYS A 1 83 ? 12.973 -0.342 -6.486 1.00 91.94 83 LYS A O 1
ATOM 658 N N . GLU A 1 84 ? 12.316 1.704 -5.830 1.00 94.62 84 GLU A N 1
ATOM 659 C CA . GLU A 1 84 ? 12.107 1.335 -4.427 1.00 94.62 84 GLU A CA 1
ATOM 660 C C . GLU A 1 84 ? 10.914 0.385 -4.287 1.00 94.62 84 GLU A C 1
ATOM 662 O O . GLU A 1 84 ? 11.011 -0.653 -3.637 1.00 94.62 84 GLU A O 1
ATOM 667 N N . ALA A 1 85 ? 9.816 0.674 -4.991 1.00 95.12 85 ALA A N 1
ATOM 668 C CA . ALA A 1 85 ? 8.658 -0.204 -5.074 1.00 95.12 85 ALA A CA 1
ATOM 669 C C . ALA A 1 85 ? 9.045 -1.611 -5.567 1.00 95.12 85 ALA A C 1
ATOM 671 O O . ALA A 1 85 ? 8.574 -2.605 -5.016 1.00 95.12 85 ALA A O 1
ATOM 672 N N . PHE A 1 86 ? 9.947 -1.720 -6.546 1.00 95.62 86 PHE A N 1
ATOM 673 C CA . PHE A 1 86 ? 10.424 -3.008 -7.050 1.00 95.62 86 PHE A CA 1
ATOM 674 C C . PHE A 1 86 ? 11.179 -3.796 -5.980 1.00 95.62 86 PHE A C 1
ATOM 676 O O . PHE A 1 86 ? 10.867 -4.965 -5.745 1.00 95.62 86 PHE A O 1
ATOM 683 N N . LEU A 1 87 ? 12.135 -3.156 -5.300 1.00 95.94 87 LEU A N 1
ATOM 684 C CA . LEU A 1 87 ? 12.907 -3.789 -4.228 1.00 95.94 87 LEU A CA 1
ATOM 685 C C . LEU A 1 87 ? 11.996 -4.267 -3.094 1.00 95.94 87 LEU A C 1
ATOM 687 O O . LEU A 1 87 ? 12.124 -5.401 -2.629 1.00 95.94 87 LEU A O 1
ATOM 691 N N . ILE A 1 88 ? 11.036 -3.434 -2.693 1.00 97.75 88 ILE A N 1
ATOM 692 C CA . ILE A 1 88 ? 10.086 -3.754 -1.628 1.00 97.75 88 ILE A CA 1
ATOM 693 C C . ILE A 1 88 ? 9.138 -4.883 -2.044 1.00 97.75 88 ILE A C 1
ATOM 695 O O . ILE A 1 88 ? 8.906 -5.795 -1.247 1.00 97.75 88 ILE A O 1
ATOM 699 N N . ALA A 1 89 ? 8.629 -4.883 -3.279 1.00 97.50 89 ALA A N 1
ATOM 700 C CA . ALA A 1 89 ? 7.800 -5.970 -3.800 1.00 97.50 89 ALA A CA 1
ATOM 701 C C . ALA A 1 89 ? 8.568 -7.297 -3.841 1.00 97.50 89 ALA A C 1
ATOM 703 O O . ALA A 1 89 ? 8.041 -8.321 -3.403 1.00 97.50 89 ALA A O 1
ATOM 704 N N . ALA A 1 90 ? 9.821 -7.276 -4.307 1.00 96.56 90 ALA A N 1
ATOM 705 C CA . ALA A 1 90 ? 10.680 -8.453 -4.360 1.00 96.56 90 ALA A CA 1
ATOM 706 C C . ALA A 1 90 ? 10.977 -8.993 -2.954 1.00 96.56 90 ALA A C 1
ATOM 708 O O . ALA A 1 90 ? 10.777 -10.180 -2.697 1.00 96.56 90 ALA A O 1
ATOM 709 N N . GLY A 1 91 ? 11.360 -8.115 -2.022 1.00 97.56 91 GLY A N 1
ATOM 710 C CA . GLY A 1 91 ? 11.595 -8.475 -0.622 1.00 97.56 91 GLY A CA 1
ATOM 711 C C . GLY A 1 91 ? 10.341 -8.973 0.106 1.00 97.56 91 GLY A C 1
ATOM 712 O O . GLY A 1 91 ? 10.444 -9.799 1.008 1.00 97.56 91 GLY A O 1
ATOM 713 N N . SER A 1 92 ? 9.156 -8.521 -0.314 1.00 96.50 92 SER A N 1
ATOM 714 C CA . SER A 1 92 ? 7.862 -8.926 0.256 1.00 96.50 92 SER A CA 1
ATOM 715 C C . SER A 1 92 ? 7.232 -10.139 -0.448 1.00 96.50 92 SER A C 1
ATOM 717 O O . SER A 1 92 ? 6.140 -10.557 -0.069 1.00 96.50 92 SER A O 1
ATOM 719 N N . GLY A 1 93 ? 7.879 -10.705 -1.476 1.00 97.00 93 GLY A N 1
ATOM 720 C CA . GLY A 1 93 ? 7.370 -11.863 -2.223 1.00 97.00 93 GLY A CA 1
ATOM 721 C C . GLY A 1 93 ? 6.179 -11.564 -3.146 1.00 97.00 93 GLY A C 1
ATOM 722 O O . GLY A 1 93 ? 5.446 -12.477 -3.525 1.00 97.00 93 GLY A O 1
ATOM 723 N N . GLN A 1 94 ? 5.969 -10.303 -3.527 1.00 97.69 94 GLN A N 1
ATOM 724 C CA . GLN A 1 94 ? 4.834 -9.862 -4.344 1.00 97.69 94 GLN A CA 1
ATOM 725 C C . GLN A 1 94 ? 5.118 -10.052 -5.841 1.00 97.69 94 GLN A C 1
ATOM 727 O O . GLN A 1 94 ? 5.276 -9.092 -6.592 1.00 97.69 94 GLN A O 1
ATOM 732 N N . VAL A 1 95 ? 5.187 -11.310 -6.290 1.00 95.50 95 VAL A N 1
ATOM 733 C CA . VAL A 1 95 ? 5.657 -11.697 -7.639 1.00 95.50 95 VAL A CA 1
ATOM 734 C C . VAL A 1 95 ? 4.898 -10.998 -8.775 1.00 95.50 95 VAL A C 1
ATOM 736 O O . VAL A 1 95 ? 5.517 -10.573 -9.745 1.00 95.50 95 VAL A O 1
ATOM 739 N N . VAL A 1 96 ? 3.576 -10.829 -8.651 1.00 95.62 96 VAL A N 1
ATOM 740 C CA . VAL A 1 96 ? 2.761 -10.133 -9.668 1.00 95.62 96 VAL A CA 1
ATOM 741 C C . VAL A 1 96 ? 3.178 -8.670 -9.799 1.00 95.62 96 VAL A C 1
ATOM 743 O O . VAL A 1 96 ? 3.313 -8.163 -10.905 1.00 95.62 96 VAL A O 1
ATOM 746 N N . VAL A 1 97 ? 3.428 -7.998 -8.674 1.00 96.31 97 VAL A N 1
ATOM 747 C CA . VAL A 1 97 ? 3.894 -6.610 -8.681 1.00 96.31 97 VAL A CA 1
ATOM 748 C C . VAL A 1 97 ? 5.311 -6.506 -9.240 1.00 96.31 97 VAL A C 1
ATOM 750 O O . VAL A 1 97 ? 5.590 -5.592 -10.005 1.00 96.31 97 VAL A O 1
ATOM 753 N N . VAL A 1 98 ? 6.201 -7.439 -8.891 1.00 95.94 98 VAL A N 1
ATOM 754 C CA . VAL A 1 98 ? 7.569 -7.477 -9.432 1.00 95.94 98 VAL A CA 1
ATOM 755 C C . VAL A 1 98 ? 7.542 -7.617 -10.953 1.00 95.94 98 VAL A C 1
ATOM 757 O O . VAL A 1 98 ? 8.232 -6.868 -11.635 1.00 95.94 98 VAL A O 1
ATOM 760 N N . ALA A 1 99 ? 6.723 -8.530 -11.482 1.00 93.31 99 ALA A N 1
ATOM 761 C CA . ALA A 1 99 ? 6.560 -8.717 -12.920 1.00 93.31 99 ALA A CA 1
ATOM 762 C C . ALA A 1 99 ? 5.994 -7.460 -13.599 1.00 93.31 99 ALA A C 1
ATOM 764 O O . ALA A 1 99 ? 6.529 -7.031 -14.619 1.00 93.31 99 ALA A O 1
ATOM 765 N N . ASP A 1 100 ? 4.971 -6.837 -13.002 1.00 91.12 100 ASP A N 1
ATOM 766 C CA . ASP A 1 100 ? 4.406 -5.578 -13.496 1.00 91.12 100 ASP A CA 1
ATOM 767 C C . ASP A 1 100 ? 5.455 -4.456 -13.510 1.00 91.12 100 ASP A C 1
ATOM 769 O O . ASP A 1 100 ? 5.532 -3.698 -14.466 1.00 91.12 100 ASP A O 1
ATOM 773 N N . LEU A 1 101 ? 6.271 -4.329 -12.461 1.00 91.94 101 LEU A N 1
ATOM 774 C CA . LEU A 1 101 ? 7.291 -3.284 -12.363 1.00 91.94 101 LEU A CA 1
ATOM 775 C C . LEU A 1 101 ? 8.481 -3.528 -13.295 1.00 91.94 101 LEU A C 1
ATOM 777 O O . LEU A 1 101 ? 9.075 -2.567 -13.783 1.00 91.94 101 LEU A O 1
ATOM 781 N N . TYR A 1 102 ? 8.811 -4.791 -13.575 1.00 88.69 102 TYR A N 1
ATOM 782 C CA . TYR A 1 102 ? 9.918 -5.168 -14.452 1.00 88.69 102 TYR A CA 1
ATOM 783 C C . TYR A 1 102 ? 9.775 -4.550 -15.853 1.00 88.69 102 TYR A C 1
ATOM 785 O O . TYR A 1 102 ? 10.750 -4.038 -16.401 1.00 88.69 102 TYR A O 1
ATOM 793 N N . THR A 1 103 ? 8.546 -4.456 -16.382 1.00 87.19 103 THR A N 1
ATOM 794 C CA . THR A 1 103 ? 8.285 -3.844 -17.699 1.00 87.19 103 THR A CA 1
ATOM 795 C C . THR A 1 103 ? 8.623 -2.354 -17.769 1.00 87.19 103 THR A C 1
ATOM 797 O O . THR A 1 103 ? 8.791 -1.820 -18.861 1.00 87.19 103 THR A O 1
ATOM 800 N N . TYR A 1 104 ? 8.695 -1.664 -16.627 1.00 81.38 104 TYR A N 1
ATOM 801 C CA . TYR A 1 104 ? 9.050 -0.243 -16.566 1.00 81.38 104 TYR A CA 1
ATOM 802 C C . TYR A 1 104 ? 10.547 -0.012 -16.328 1.00 81.38 104 TYR A C 1
ATOM 804 O O . TYR A 1 104 ? 11.031 1.093 -16.560 1.00 81.38 104 TYR A O 1
ATOM 812 N N . ILE A 1 105 ? 11.277 -1.025 -15.850 1.00 76.25 105 ILE A N 1
ATOM 813 C CA . ILE A 1 105 ? 12.710 -0.920 -15.540 1.00 76.25 105 ILE A CA 1
ATOM 814 C C . ILE A 1 105 ? 13.564 -1.295 -16.757 1.00 76.25 105 ILE A C 1
ATOM 816 O O . ILE A 1 105 ? 14.556 -0.613 -17.013 1.00 76.25 105 ILE A O 1
ATOM 820 N N . ASP A 1 106 ? 13.155 -2.305 -17.535 1.00 63.53 106 ASP A N 1
ATOM 821 C CA . ASP A 1 106 ? 13.850 -2.742 -18.759 1.00 63.53 106 ASP A CA 1
ATOM 822 C C . ASP A 1 106 ? 14.232 -1.598 -19.732 1.00 63.53 106 ASP A C 1
ATOM 824 O O . ASP A 1 106 ? 15.385 -1.564 -20.163 1.00 63.53 106 ASP A O 1
ATOM 828 N N . PRO A 1 107 ? 13.372 -0.603 -20.045 1.00 56.19 107 PRO A N 1
ATOM 829 C CA . PRO A 1 107 ? 13.743 0.468 -20.979 1.00 56.19 107 PRO A CA 1
ATOM 830 C C . PRO A 1 107 ? 14.768 1.486 -20.436 1.00 56.19 107 PRO A C 1
ATOM 832 O O . PRO A 1 107 ? 15.176 2.375 -21.177 1.00 56.19 107 PRO A O 1
ATOM 835 N N . ILE A 1 108 ? 15.185 1.404 -19.165 1.00 53.69 108 ILE A N 1
ATOM 836 C CA . ILE A 1 108 ? 16.119 2.364 -18.538 1.00 53.69 108 ILE A CA 1
ATOM 837 C C . ILE A 1 108 ? 17.563 1.821 -18.510 1.00 53.69 108 ILE A C 1
ATOM 839 O O . ILE A 1 108 ? 18.503 2.582 -18.285 1.00 53.69 108 ILE A O 1
ATOM 843 N N . CYS A 1 109 ? 17.766 0.521 -18.746 1.00 51.25 109 CYS A N 1
ATOM 844 C CA . CYS A 1 109 ? 19.085 -0.123 -18.693 1.00 51.25 109 CYS A CA 1
ATOM 845 C C . CYS A 1 109 ? 19.796 -0.246 -20.054 1.00 51.25 109 CYS A C 1
ATOM 847 O O . CYS A 1 109 ? 20.950 -0.672 -20.084 1.00 51.25 109 CYS A O 1
ATOM 849 N N . GLU A 1 110 ? 19.153 0.151 -21.155 1.00 45.81 110 GLU A N 1
ATOM 850 C CA . GLU A 1 110 ? 19.797 0.312 -22.465 1.00 45.81 110 GLU A CA 1
ATOM 851 C C . GLU A 1 110 ? 20.194 1.783 -22.680 1.00 45.81 110 GLU A C 1
ATOM 853 O O . GLU A 1 110 ? 19.469 2.560 -23.302 1.00 45.81 110 GLU A O 1
ATOM 858 N N . GLY A 1 111 ? 21.341 2.182 -22.126 1.00 46.41 111 GLY A N 1
ATOM 859 C CA . GLY A 1 111 ? 21.936 3.511 -22.301 1.00 46.41 111 GLY A CA 1
ATOM 860 C C . GLY A 1 111 ? 23.443 3.484 -22.128 1.00 46.41 111 GLY A C 1
ATOM 861 O O . GLY A 1 111 ? 23.892 2.966 -21.081 1.00 46.41 111 GLY A O 1
#

Organism: NCBI:txid1317063

Foldseek 3Di:
DDDDDDDDDDDDPPPPPPPPPVPPDDPDPPDDDDPVVVCVVVVVVVVVLVPDDLLRVLLVCLLVLVQVSNVVSCVVPVNHNLVNSLVNNVVNVSVVNNVVSVVVVVVVPPD

pLDDT: mean 80.64, std 19.38, range [37.03, 97.75]